Protein AF-A0A816C490-F1 (afdb_monomer_lite)

Sequence (136 aa):
LDVDGVVVEKEKAGVTLEKEVRKGIDPVLVEMIKGNVFRTRVYPMPVGGTRIVRIIYQDQAQMENDHFLFHIPIYFNTTLENLNISLICTHASNDCQPQFLSKVKFQQNFVNSNGRFCFESHQVNIKSSQDEQSIT

Organism: NCBI:txid392033

InterPro domains:
  IPR013694 VIT domain [PF08487] (3-57)
  IPR013694 VIT domain [PS51468] (1-59)

pLDDT: mean 70.56, std 12.15, range [32.22, 88.19]

Radius of gyration: 18.86 Å; chains: 1; bounding box: 44×34×52 Å

Secondary structure (DSSP, 8-state):
---PPPP--HHHHHHHHHHHHTTT----EEEEEETTEEEEE-----TT-----------PPEEETTEEEE------SS-EEEEEEEEEE--SS--S--EESS--SS---PEEETTEEEEEEEEEEEPP--------

Foldseek 3Di:
DDDDDDDDDPVVLVVVVVVVVVVVHFDWDWDDDDDPDIDTDTDDPDDVDDDDDDDDDDDDFDADPLATEDEDPDFDPAWDFKDKDKDKAADPVLPHYHDYPDPPPFDPDWDDDPRITIDIDIDGRHGGDPPDPDDD

Structure (mmCIF, N/CA/C/O backbone):
data_AF-A0A816C490-F1
#
_entry.id   AF-A0A816C490-F1
#
loop_
_atom_site.group_PDB
_atom_site.id
_atom_site.type_symbol
_atom_site.label_atom_id
_atom_site.label_alt_id
_atom_site.label_comp_id
_atom_site.label_asym_id
_atom_site.label_entity_id
_atom_site.label_seq_id
_atom_site.pdbx_PDB_ins_code
_atom_site.Cartn_x
_atom_site.Cartn_y
_atom_site.Cartn_z
_atom_site.occupancy
_atom_site.B_iso_or_equiv
_atom_site.auth_seq_id
_atom_site.auth_comp_id
_atom_site.auth_asym_id
_atom_site.auth_atom_id
_atom_site.pdbx_PDB_model_num
ATOM 1 N N . LEU A 1 1 ? 5.567 -10.902 15.691 1.00 36.62 1 LEU A N 1
ATOM 2 C CA . LEU A 1 1 ? 4.477 -11.872 15.895 1.00 36.62 1 LEU A CA 1
ATOM 3 C C . LEU A 1 1 ? 3.602 -11.770 14.664 1.00 36.62 1 LEU A C 1
ATOM 5 O O . LEU A 1 1 ? 2.815 -10.836 14.577 1.00 36.62 1 LEU A O 1
ATOM 9 N N . ASP A 1 2 ? 3.854 -12.634 13.684 1.00 45.59 2 ASP A N 1
ATOM 10 C CA . ASP A 1 2 ? 2.901 -12.854 12.599 1.00 45.59 2 ASP A CA 1
ATOM 11 C C . ASP A 1 2 ? 1.731 -13.636 13.202 1.00 45.59 2 ASP A C 1
ATOM 13 O O . ASP A 1 2 ? 1.939 -14.588 13.955 1.00 45.59 2 ASP A O 1
ATOM 17 N N . VAL A 1 3 ? 0.515 -13.146 12.988 1.00 51.41 3 VAL A N 1
ATOM 18 C CA . VAL A 1 3 ? -0.706 -13.775 13.493 1.00 51.41 3 VAL A CA 1
ATOM 19 C C . VAL A 1 3 ? -1.355 -14.469 12.305 1.00 51.41 3 VAL A C 1
ATOM 21 O O . VAL A 1 3 ? -1.768 -13.799 11.360 1.00 51.41 3 VAL A O 1
ATOM 24 N N . ASP A 1 4 ? -1.430 -15.797 12.346 1.00 46.34 4 ASP A N 1
ATOM 25 C CA . ASP A 1 4 ? -2.088 -16.586 11.305 1.00 46.34 4 ASP A CA 1
ATOM 26 C C . ASP A 1 4 ? -3.613 -16.415 11.402 1.00 46.34 4 ASP A C 1
ATOM 28 O O . ASP A 1 4 ? -4.231 -16.681 12.437 1.00 46.34 4 ASP A O 1
ATOM 32 N N . GLY A 1 5 ? -4.234 -15.929 10.324 1.00 55.50 5 GLY A N 1
ATOM 33 C CA . GLY A 1 5 ? -5.679 -15.710 10.248 1.00 55.50 5 GLY A CA 1
ATOM 34 C C . GLY A 1 5 ? -6.448 -17.000 9.954 1.00 55.50 5 GLY A C 1
ATOM 35 O O . GLY A 1 5 ? -6.077 -17.766 9.068 1.00 55.50 5 GLY A O 1
ATOM 36 N N . VAL A 1 6 ? -7.559 -17.230 10.661 1.00 56.44 6 VAL A N 1
ATOM 37 C CA . VAL A 1 6 ? -8.465 -18.366 10.417 1.00 56.44 6 VAL A CA 1
ATOM 38 C C . VAL A 1 6 ? -9.643 -17.910 9.556 1.00 56.44 6 VAL A C 1
ATOM 40 O O . VAL A 1 6 ? -10.360 -16.979 9.921 1.00 56.44 6 VAL A O 1
ATOM 43 N N . VAL A 1 7 ? -9.867 -18.580 8.422 1.00 56.12 7 VAL A N 1
ATOM 44 C CA . VAL A 1 7 ? -11.008 -18.302 7.535 1.00 56.12 7 VAL A CA 1
ATOM 45 C C . VAL A 1 7 ? -12.293 -18.834 8.168 1.00 56.12 7 VAL A C 1
ATOM 47 O O . VAL A 1 7 ? -12.386 -20.009 8.521 1.00 56.12 7 VAL A O 1
ATOM 50 N N . VAL A 1 8 ? -13.298 -17.971 8.301 1.00 62.72 8 VAL A N 1
ATOM 51 C CA . VAL A 1 8 ? -14.611 -18.309 8.866 1.00 62.72 8 VAL A CA 1
ATOM 52 C C . VAL A 1 8 ? -15.735 -17.663 8.053 1.00 62.72 8 VAL A C 1
ATOM 54 O O . VAL A 1 8 ? -15.544 -16.628 7.418 1.00 62.72 8 VAL A O 1
ATOM 57 N N . GLU A 1 9 ? -16.926 -18.264 8.085 1.00 61.31 9 GLU A N 1
ATOM 58 C CA . GLU A 1 9 ? -18.135 -17.694 7.479 1.00 61.31 9 GLU A CA 1
ATOM 59 C C . GLU A 1 9 ? -18.511 -16.349 8.120 1.00 61.31 9 GLU A C 1
ATOM 61 O O . GLU A 1 9 ? -18.313 -16.139 9.318 1.00 61.31 9 GLU A O 1
ATOM 66 N N . LYS A 1 10 ? -19.099 -15.443 7.331 1.00 63.50 10 LYS A N 1
ATOM 67 C CA . LYS A 1 10 ? -19.357 -14.040 7.700 1.00 63.50 10 LYS A CA 1
ATOM 68 C C . LYS A 1 10 ? -20.132 -13.853 9.011 1.00 63.50 10 LYS A C 1
ATOM 70 O O . LYS A 1 10 ? -19.752 -13.024 9.836 1.00 63.50 10 LYS A O 1
ATOM 75 N N . GLU A 1 11 ? -21.194 -14.625 9.228 1.00 63.53 11 GLU A N 1
ATOM 76 C CA . GLU A 1 11 ? -21.975 -14.555 10.474 1.00 63.53 11 GLU A CA 1
ATOM 77 C C . GLU A 1 11 ? -21.165 -15.061 11.676 1.00 63.53 11 GLU A C 1
ATOM 79 O O . GLU A 1 11 ? -21.169 -14.455 12.749 1.00 63.53 11 GLU A O 1
ATOM 84 N N . LYS A 1 12 ? -20.379 -16.123 11.476 1.00 60.16 12 LYS A N 1
ATOM 85 C CA . LYS A 1 12 ? -19.516 -16.718 12.502 1.00 60.16 12 LYS A CA 1
ATOM 86 C C . LYS A 1 12 ? -18.328 -15.814 12.856 1.00 60.16 12 LYS A C 1
ATOM 88 O O . LYS A 1 12 ? -17.944 -15.746 14.025 1.00 60.16 12 LYS A O 1
ATOM 93 N N . ALA A 1 13 ? -17.794 -15.078 11.879 1.00 59.44 13 ALA A N 1
ATOM 94 C CA . ALA A 1 13 ? -16.795 -14.024 12.064 1.00 59.44 13 ALA A CA 1
ATOM 95 C C . ALA A 1 13 ? -17.298 -12.913 12.992 1.00 59.44 13 ALA A C 1
ATOM 97 O O . ALA A 1 13 ? -16.600 -12.547 13.937 1.00 59.44 13 ALA A O 1
ATOM 98 N N . GLY A 1 14 ? -18.511 -12.404 12.748 1.00 63.62 14 GLY A N 1
ATOM 99 C CA . GLY A 1 14 ? -19.100 -11.326 13.547 1.00 63.62 14 GLY A CA 1
ATOM 100 C C . GLY A 1 14 ? -19.308 -11.721 15.009 1.00 63.62 14 GLY A C 1
ATOM 101 O O . GLY A 1 14 ? -18.862 -11.017 15.914 1.00 63.62 14 GLY A O 1
ATOM 102 N N . VAL A 1 15 ? -19.896 -12.897 15.246 1.00 65.62 15 VAL A N 1
ATOM 103 C CA . VAL A 1 15 ? -20.141 -13.404 16.609 1.00 65.62 15 VAL A CA 1
ATOM 104 C C . VAL A 1 15 ? -18.830 -13.675 17.357 1.00 65.62 15 VAL A C 1
ATOM 106 O O . VAL A 1 15 ? -18.726 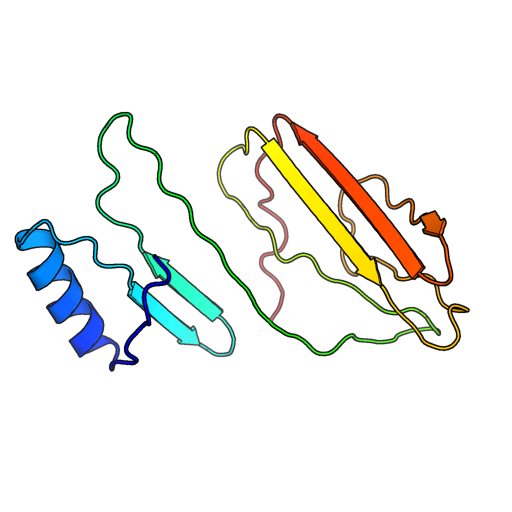-13.399 18.554 1.00 65.62 15 VAL A O 1
ATOM 109 N N . THR A 1 16 ? -17.806 -14.185 16.664 1.00 60.38 16 THR A N 1
ATOM 110 C CA . THR A 1 16 ? -16.482 -14.427 17.263 1.00 60.38 16 THR A CA 1
ATOM 111 C C . THR A 1 16 ? -15.772 -13.110 17.588 1.00 60.38 16 THR A C 1
ATOM 113 O O . THR A 1 16 ? -15.222 -12.979 18.680 1.00 60.38 16 THR A O 1
ATOM 116 N N . LEU A 1 17 ? -15.857 -12.105 16.707 1.00 62.69 17 LEU A N 1
ATOM 117 C CA . LEU A 1 17 ? -15.317 -10.760 16.934 1.00 62.69 17 LEU A CA 1
ATOM 118 C C . LEU A 1 17 ? -15.915 -10.125 18.193 1.00 62.69 17 LEU A C 1
ATOM 120 O O . LEU A 1 17 ? -15.175 -9.716 19.082 1.00 62.69 17 LEU A O 1
ATOM 124 N N . GLU A 1 18 ? -17.243 -10.070 18.305 1.00 65.88 18 GLU A N 1
ATOM 125 C CA . GLU A 1 18 ? -17.907 -9.468 19.470 1.00 65.88 18 GLU A CA 1
ATOM 126 C C . GLU A 1 18 ? -17.546 -10.183 20.776 1.00 65.88 18 GLU A C 1
ATOM 128 O O . GLU A 1 18 ? -17.365 -9.544 21.818 1.00 65.88 18 GLU A O 1
ATOM 133 N N . LYS A 1 19 ? -17.403 -11.513 20.719 1.00 65.25 19 LYS A N 1
ATOM 134 C CA . LYS A 1 19 ? -17.007 -12.325 21.868 1.00 65.25 19 LYS A CA 1
ATOM 135 C C . LYS A 1 19 ? -15.565 -12.051 22.296 1.00 65.25 19 LYS A C 1
ATOM 137 O O . LYS A 1 19 ? -15.332 -11.965 23.500 1.00 65.25 19 LYS A O 1
ATOM 142 N N . GLU A 1 20 ? -14.624 -11.897 21.364 1.00 63.22 20 GLU A N 1
ATOM 143 C CA . GLU A 1 20 ? -13.215 -11.640 21.701 1.00 63.22 20 GLU A CA 1
ATOM 144 C C . GLU A 1 20 ? -12.915 -10.177 22.042 1.00 63.22 20 GLU A C 1
ATOM 146 O O . GLU A 1 20 ? -12.153 -9.923 22.978 1.00 63.22 20 GLU A O 1
ATOM 151 N N . VAL A 1 21 ? -13.618 -9.217 21.428 1.00 62.84 21 VAL A N 1
ATOM 152 C CA . VAL A 1 21 ? -13.582 -7.803 21.848 1.00 62.84 21 VAL A CA 1
ATOM 153 C C . VAL A 1 21 ? -14.008 -7.666 23.313 1.00 62.84 21 VAL A C 1
ATOM 155 O O . VAL A 1 21 ? -13.351 -6.963 24.080 1.00 62.84 21 VAL A O 1
ATOM 158 N N . ARG A 1 22 ? -15.059 -8.384 23.745 1.00 65.00 22 ARG A N 1
ATOM 159 C CA . ARG A 1 22 ? -15.497 -8.396 25.156 1.00 65.00 22 ARG A CA 1
ATOM 160 C C . ARG A 1 22 ? -14.471 -9.003 26.114 1.00 65.00 22 ARG A C 1
ATOM 162 O O . ARG A 1 22 ? -14.524 -8.699 27.301 1.00 65.00 22 ARG A O 1
ATOM 169 N N . LYS A 1 23 ? -13.553 -9.840 25.626 1.00 66.75 23 LYS A N 1
ATOM 170 C CA . LYS A 1 23 ? -12.461 -10.414 26.429 1.00 66.75 23 LYS A CA 1
ATOM 171 C C . LYS A 1 23 ? -11.187 -9.563 26.415 1.00 66.75 23 LYS A C 1
ATOM 173 O O . LYS A 1 23 ? -10.229 -9.926 27.089 1.00 66.75 23 LYS A O 1
ATOM 178 N N . GLY A 1 24 ? -11.162 -8.451 25.673 1.00 54.88 24 GLY A N 1
ATOM 179 C CA . GLY A 1 24 ? -9.980 -7.593 25.545 1.00 54.88 24 GLY A CA 1
ATOM 180 C C . GLY A 1 24 ? -8.834 -8.231 24.751 1.00 54.88 24 GLY A C 1
ATOM 181 O O . GLY A 1 24 ? -7.702 -7.761 24.838 1.00 54.88 24 GLY A O 1
ATOM 182 N N . ILE A 1 25 ? -9.116 -9.298 23.997 1.00 56.25 25 ILE A N 1
ATOM 183 C CA . ILE A 1 25 ? -8.149 -9.992 23.140 1.00 56.25 25 ILE A CA 1
ATOM 184 C C . ILE A 1 25 ? -8.223 -9.344 21.756 1.00 56.25 25 ILE A C 1
ATOM 186 O O . ILE A 1 25 ? -9.316 -9.223 21.216 1.00 56.25 25 ILE A O 1
ATOM 190 N N . ASP A 1 26 ? -7.076 -8.912 21.221 1.00 54.06 26 ASP A N 1
ATOM 191 C CA . ASP A 1 26 ? -6.912 -8.201 19.940 1.00 54.06 26 ASP A CA 1
ATOM 192 C C . ASP A 1 26 ? -7.435 -9.043 18.760 1.00 54.06 26 ASP A C 1
ATOM 194 O O . ASP A 1 26 ? -6.743 -9.970 18.325 1.00 54.06 26 ASP A O 1
ATOM 198 N N . PRO A 1 27 ? -8.654 -8.799 18.244 1.00 56.78 27 PRO A N 1
ATOM 199 C CA . PRO A 1 27 ? -9.205 -9.618 17.192 1.00 56.78 27 PRO A CA 1
ATOM 200 C C . PRO A 1 27 ? -8.991 -8.892 15.865 1.00 56.78 27 PRO A C 1
ATOM 202 O O . PRO A 1 27 ? -9.786 -8.045 15.45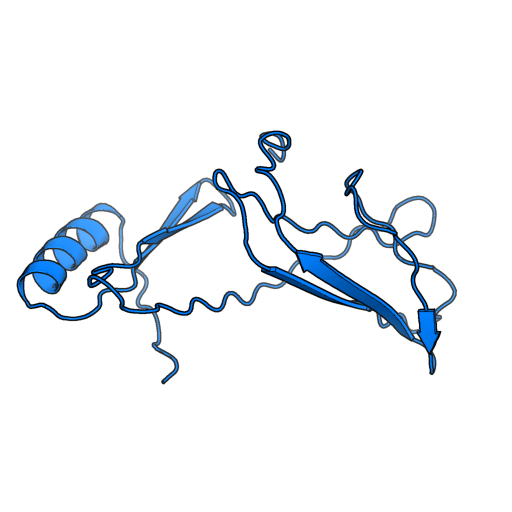2 1.00 56.78 27 PRO A O 1
ATOM 205 N N . VAL A 1 28 ? -7.907 -9.241 15.177 1.00 62.25 28 VAL A N 1
ATOM 206 C CA . VAL A 1 28 ? -7.748 -8.888 13.765 1.00 62.25 28 VAL A CA 1
ATOM 207 C C . VAL A 1 28 ? -8.696 -9.780 12.962 1.00 62.25 28 VAL A C 1
ATOM 209 O O . VAL A 1 28 ? -8.519 -10.994 12.906 1.00 62.25 28 VAL A O 1
ATOM 212 N N . LEU A 1 29 ? -9.720 -9.181 12.350 1.00 65.38 29 LEU A N 1
ATOM 213 C CA . LEU A 1 29 ? -10.659 -9.878 11.468 1.00 65.38 29 LEU A CA 1
ATOM 214 C C . LEU A 1 29 ? -10.500 -9.365 10.040 1.00 65.38 29 LEU A C 1
ATOM 216 O 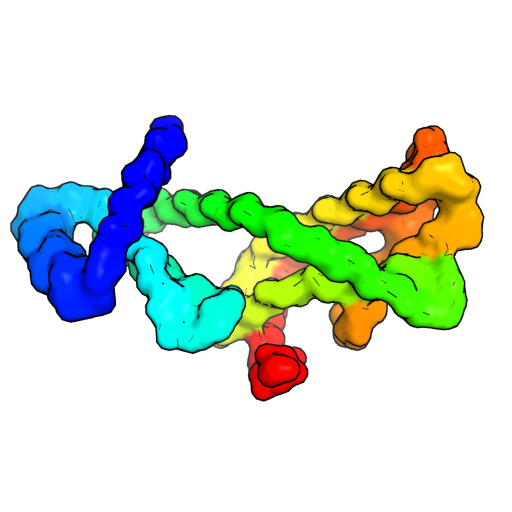O . LEU A 1 29 ? -10.696 -8.172 9.813 1.00 65.38 29 LEU A O 1
ATOM 220 N N . VAL A 1 30 ? -10.229 -10.268 9.096 1.00 63.53 30 VAL A N 1
ATOM 221 C CA . VAL A 1 30 ? -10.269 -10.005 7.649 1.00 63.53 30 VAL A CA 1
ATOM 222 C C . VAL A 1 30 ? -11.553 -10.617 7.078 1.00 63.53 30 VAL A C 1
ATOM 224 O O . VAL A 1 30 ? -11.765 -11.822 7.162 1.00 63.53 30 VAL A O 1
ATOM 227 N N . GLU A 1 31 ? -12.427 -9.788 6.515 1.00 64.81 31 GLU A N 1
ATOM 228 C CA . GLU A 1 31 ? -13.695 -10.171 5.887 1.00 64.81 31 GLU A CA 1
ATOM 229 C C . GLU A 1 31 ? -13.577 -10.010 4.363 1.00 64.81 31 GLU A C 1
ATOM 231 O O . GLU A 1 31 ? -13.280 -8.920 3.871 1.00 64.81 31 GLU A O 1
ATOM 236 N N . MET A 1 32 ? -13.833 -11.076 3.600 1.00 64.12 32 MET A N 1
ATOM 237 C CA . MET A 1 32 ? -14.021 -10.981 2.148 1.00 64.12 32 MET A CA 1
ATOM 238 C C . MET A 1 32 ? -15.452 -10.506 1.865 1.00 64.12 32 MET A C 1
ATOM 240 O O . MET A 1 32 ? -16.410 -11.125 2.329 1.00 64.12 32 MET A O 1
ATOM 244 N N . ILE A 1 33 ? -15.614 -9.407 1.124 1.00 65.62 33 ILE A N 1
ATOM 245 C CA . ILE A 1 33 ? -16.938 -8.807 0.883 1.00 65.62 33 ILE A CA 1
ATOM 246 C C . ILE A 1 33 ? -17.554 -9.325 -0.419 1.00 65.62 33 ILE A C 1
ATOM 248 O O . ILE A 1 33 ? -18.623 -9.931 -0.394 1.00 65.62 33 ILE A O 1
ATOM 252 N N . LYS A 1 34 ? -16.908 -9.039 -1.557 1.00 65.44 34 LYS A N 1
ATOM 253 C CA . LYS A 1 34 ? -17.333 -9.427 -2.912 1.00 65.44 34 LYS A CA 1
ATOM 254 C C . LYS A 1 34 ? -16.128 -9.328 -3.853 1.00 65.44 34 LYS A C 1
ATOM 256 O O . LYS A 1 34 ? -15.442 -8.311 -3.833 1.00 65.44 34 LYS A O 1
ATOM 261 N N . GLY A 1 35 ? -15.889 -10.348 -4.679 1.00 67.88 35 GLY A N 1
ATOM 262 C CA . GLY A 1 35 ? -14.710 -10.389 -5.557 1.00 67.88 35 GLY A CA 1
ATOM 263 C C . GLY A 1 35 ? -13.403 -10.302 -4.758 1.00 67.88 35 GLY A C 1
ATOM 264 O O . GLY A 1 35 ? -13.315 -10.877 -3.676 1.00 67.88 35 GLY A O 1
ATOM 265 N N . ASN A 1 36 ? -12.433 -9.523 -5.249 1.00 66.06 36 ASN A N 1
ATOM 266 C CA . ASN A 1 36 ? -11.121 -9.316 -4.611 1.00 66.06 36 ASN A CA 1
ATOM 267 C C . ASN A 1 36 ? -11.105 -8.170 -3.578 1.00 66.06 36 ASN A C 1
ATOM 269 O O . ASN A 1 36 ? -10.070 -7.549 -3.339 1.00 66.06 36 ASN A O 1
ATOM 273 N N . VAL A 1 37 ? -12.249 -7.867 -2.955 1.00 69.62 37 VAL A N 1
ATOM 274 C CA . VAL A 1 37 ? -12.345 -6.826 -1.922 1.00 69.62 37 VAL A CA 1
ATOM 275 C C . VAL A 1 37 ? -12.266 -7.448 -0.530 1.00 69.62 37 VAL A C 1
ATOM 277 O O . VAL A 1 37 ? -13.191 -8.136 -0.082 1.00 69.62 37 VAL A O 1
ATOM 280 N N . PHE A 1 38 ? -11.181 -7.129 0.175 1.00 74.06 38 PHE A N 1
ATOM 281 C CA . PHE A 1 38 ? -10.933 -7.521 1.561 1.00 74.06 38 PHE A CA 1
ATOM 282 C C . PHE A 1 38 ? -11.132 -6.328 2.497 1.00 74.06 38 PHE A C 1
ATOM 284 O O . PHE A 1 38 ? -10.709 -5.209 2.205 1.00 74.06 38 PHE A O 1
ATOM 291 N N . ARG A 1 39 ? -11.768 -6.558 3.645 1.00 73.50 39 ARG A N 1
ATOM 292 C CA . ARG A 1 39 ? -11.960 -5.550 4.691 1.00 73.50 39 ARG A CA 1
ATOM 293 C C . ARG A 1 39 ? -11.441 -6.075 6.013 1.00 73.50 39 ARG A C 1
ATOM 295 O O . ARG A 1 39 ? -11.950 -7.064 6.522 1.00 73.50 39 ARG A O 1
ATOM 302 N N . THR A 1 40 ? -10.514 -5.340 6.612 1.00 75.12 40 THR A N 1
ATOM 303 C CA . THR A 1 40 ? -10.001 -5.648 7.947 1.00 75.12 40 THR A CA 1
ATOM 304 C C . THR A 1 40 ? -10.532 -4.653 8.968 1.00 75.12 40 THR A C 1
ATOM 306 O O . THR A 1 40 ? -10.582 -3.453 8.700 1.00 75.12 40 THR A O 1
ATOM 309 N N . ARG A 1 41 ? -10.932 -5.136 10.147 1.00 74.81 41 ARG A N 1
ATOM 310 C CA . ARG A 1 41 ? -11.267 -4.292 11.306 1.00 74.81 41 ARG A CA 1
ATOM 311 C C . ARG A 1 41 ? -10.172 -4.448 12.361 1.00 74.81 41 ARG A C 1
ATOM 313 O O . ARG A 1 41 ? -9.859 -5.571 12.737 1.00 74.81 41 ARG A O 1
ATOM 320 N N . VAL A 1 42 ? -9.608 -3.333 12.828 1.00 75.25 42 VAL A N 1
ATOM 321 C CA . VAL A 1 42 ? -8.569 -3.305 13.871 1.00 75.25 42 VAL A CA 1
ATOM 322 C C . VAL A 1 42 ? -9.164 -2.691 15.133 1.00 75.25 42 VAL A C 1
ATOM 324 O O . VAL A 1 42 ? -9.540 -1.519 15.130 1.00 75.25 42 VAL A O 1
ATOM 327 N N . TYR A 1 43 ? -9.269 -3.483 16.199 1.00 68.56 43 TYR A N 1
ATOM 328 C CA . TYR A 1 43 ? -9.834 -3.063 17.481 1.00 68.56 43 TYR A CA 1
ATOM 329 C C . TYR A 1 43 ? -9.128 -3.761 18.655 1.00 68.56 43 TYR A C 1
ATOM 331 O O . TYR A 1 43 ? -8.675 -4.885 18.504 1.00 68.56 43 TYR A O 1
ATOM 339 N N . PRO A 1 44 ? -9.099 -3.151 19.851 1.00 71.50 44 PRO A N 1
ATOM 340 C CA . PRO A 1 44 ? -9.408 -1.751 20.116 1.00 71.50 44 PRO A CA 1
ATOM 341 C C . PRO A 1 44 ? -8.257 -0.832 19.668 1.00 71.50 44 PRO A C 1
ATOM 343 O O . PRO A 1 44 ? -7.092 -1.242 19.618 1.00 71.50 44 PRO A O 1
ATOM 346 N N . MET A 1 45 ? -8.594 0.427 19.384 1.00 78.38 45 MET A N 1
ATOM 347 C CA . MET A 1 45 ? -7.646 1.533 19.212 1.00 78.38 45 MET A CA 1
ATOM 348 C C . MET A 1 45 ? -7.545 2.285 20.551 1.00 78.38 45 MET A C 1
ATOM 350 O O . MET A 1 45 ? -8.357 3.179 20.795 1.00 78.38 45 MET A O 1
ATOM 354 N N . PRO A 1 46 ? -6.646 1.886 21.474 1.00 78.50 46 PRO A N 1
ATOM 355 C CA . PRO A 1 46 ? -6.512 2.560 22.760 1.00 78.50 46 PRO A CA 1
ATOM 356 C C . PRO A 1 46 ? -6.049 4.008 22.571 1.00 78.50 46 PRO A C 1
ATOM 358 O O . PRO A 1 46 ? -5.294 4.316 21.649 1.00 78.50 46 PRO A O 1
ATOM 361 N N . VAL A 1 47 ? -6.492 4.898 23.459 1.00 83.62 47 VAL A N 1
ATOM 362 C CA . VAL A 1 47 ? -6.105 6.315 23.437 1.00 83.62 47 VAL A CA 1
ATOM 363 C C . VAL A 1 47 ? -4.582 6.429 23.541 1.00 83.62 47 VAL A C 1
ATOM 365 O O . VAL A 1 47 ? -3.982 5.882 24.462 1.00 83.62 47 VAL A O 1
ATOM 368 N N . GLY A 1 48 ? -3.961 7.115 22.580 1.00 84.88 48 GLY A N 1
ATOM 369 C CA . GLY A 1 48 ? -2.504 7.271 22.505 1.00 84.88 48 GLY A CA 1
ATOM 370 C C . GLY A 1 48 ? -1.736 6.012 22.086 1.00 84.88 48 GLY A C 1
ATOM 371 O O . GLY A 1 48 ? -0.508 6.035 22.075 1.00 84.88 48 GLY A O 1
ATOM 372 N N . GLY A 1 49 ? -2.423 4.917 21.751 1.00 82.75 49 GLY A N 1
ATOM 373 C CA . GLY A 1 49 ? -1.784 3.703 21.257 1.00 82.75 49 GLY A CA 1
ATOM 374 C C . GLY A 1 49 ? -1.633 3.689 19.739 1.00 82.75 49 GLY A C 1
ATOM 375 O O . GLY A 1 49 ? -2.482 4.190 19.003 1.00 82.75 49 GLY A O 1
ATOM 376 N N . THR A 1 50 ? -0.568 3.045 19.272 1.00 83.19 50 THR A N 1
ATOM 377 C CA . THR A 1 50 ? -0.284 2.854 17.846 1.00 83.19 50 THR A CA 1
ATOM 378 C C . THR A 1 50 ? -0.618 1.428 17.433 1.00 83.19 50 THR A C 1
ATOM 380 O O . THR A 1 50 ? -0.264 0.471 18.124 1.00 83.19 50 THR A O 1
ATOM 383 N N . ARG A 1 51 ? -1.263 1.269 16.276 1.00 80.50 51 ARG A N 1
ATOM 384 C CA . ARG A 1 51 ? -1.460 -0.029 15.620 1.00 80.50 51 ARG A CA 1
ATOM 385 C C . ARG A 1 51 ? -0.756 -0.029 14.271 1.00 80.50 51 ARG A C 1
ATOM 387 O O . ARG A 1 51 ? -0.780 0.971 13.562 1.00 80.50 51 ARG A O 1
ATOM 394 N N . ILE A 1 52 ? -0.134 -1.154 13.932 1.00 82.62 52 ILE A N 1
ATOM 395 C CA . ILE A 1 52 ? 0.592 -1.343 12.675 1.00 82.62 52 ILE A CA 1
ATOM 396 C C . ILE A 1 52 ? -0.105 -2.457 11.904 1.00 82.62 52 ILE A C 1
ATOM 398 O O . ILE A 1 52 ? -0.305 -3.546 12.436 1.00 82.62 52 ILE A O 1
ATOM 402 N N . VAL A 1 53 ? -0.456 -2.180 10.651 1.00 79.88 53 VAL A N 1
ATOM 403 C CA . VAL A 1 53 ? -1.050 -3.154 9.732 1.00 79.88 53 VAL A CA 1
ATOM 404 C C . VAL A 1 53 ? -0.083 -3.367 8.576 1.00 79.88 53 VAL A C 1
ATOM 406 O O . VAL A 1 53 ? 0.380 -2.402 7.969 1.00 79.88 53 VAL A O 1
ATOM 409 N N . ARG A 1 54 ? 0.222 -4.630 8.268 1.00 82.50 54 ARG A N 1
ATOM 410 C CA . ARG A 1 54 ? 1.004 -5.025 7.093 1.00 82.50 54 ARG A CA 1
ATOM 411 C C . ARG A 1 54 ? 0.118 -5.853 6.173 1.00 82.50 54 ARG A C 1
ATOM 413 O O . ARG A 1 54 ? -0.493 -6.816 6.620 1.00 82.50 54 ARG A O 1
ATOM 420 N N . ILE A 1 55 ? 0.078 -5.480 4.900 1.00 76.56 55 ILE A N 1
ATOM 421 C CA . ILE A 1 55 ? -0.649 -6.202 3.856 1.00 76.56 55 ILE A CA 1
ATOM 422 C C . ILE A 1 55 ? 0.369 -6.591 2.790 1.00 76.56 55 ILE A C 1
ATOM 424 O O . ILE A 1 55 ? 1.131 -5.745 2.328 1.00 76.56 55 ILE A O 1
ATOM 428 N N . ILE A 1 56 ? 0.387 -7.870 2.429 1.00 80.31 56 ILE A N 1
ATOM 429 C CA . ILE A 1 56 ? 1.178 -8.405 1.322 1.00 80.31 56 ILE A CA 1
ATOM 430 C C . ILE A 1 56 ? 0.182 -9.076 0.385 1.00 80.31 56 ILE A C 1
ATOM 432 O O . ILE A 1 56 ? -0.601 -9.916 0.822 1.00 80.31 56 ILE A O 1
ATOM 436 N N . TYR A 1 57 ? 0.192 -8.685 -0.883 1.00 77.31 57 TYR A N 1
ATOM 437 C CA . TYR A 1 57 ? -0.635 -9.293 -1.916 1.00 77.31 57 TYR A CA 1
ATOM 438 C C . TYR A 1 57 ? 0.189 -9.484 -3.185 1.00 77.31 57 TYR A C 1
ATOM 440 O O . TYR A 1 57 ? 1.245 -8.872 -3.355 1.00 77.31 57 TYR A O 1
ATOM 448 N N . GLN A 1 58 ? -0.302 -10.355 -4.057 1.00 78.62 58 GLN A N 1
ATOM 449 C CA . GLN A 1 58 ? 0.273 -10.616 -5.365 1.00 78.62 58 GLN A CA 1
ATOM 450 C C . GLN A 1 58 ? -0.805 -10.381 -6.417 1.00 78.62 58 GLN A C 1
ATOM 452 O O . GLN A 1 58 ? -1.956 -10.765 -6.216 1.00 78.62 58 GLN A O 1
ATOM 457 N N . ASP A 1 59 ? -0.413 -9.771 -7.529 1.00 75.25 59 ASP A N 1
ATOM 458 C CA . ASP A 1 59 ? -1.269 -9.544 -8.688 1.00 75.25 59 ASP A CA 1
ATOM 459 C C . ASP A 1 59 ? -0.500 -9.862 -9.981 1.00 75.25 59 ASP A C 1
ATOM 461 O O . ASP A 1 59 ? 0.733 -9.978 -9.969 1.00 75.25 59 ASP A O 1
ATOM 465 N N . GLN A 1 60 ? -1.216 -10.038 -11.089 1.00 76.12 60 GLN A N 1
ATOM 466 C CA . GLN A 1 60 ? -0.627 -10.188 -12.416 1.00 76.12 60 GLN A CA 1
ATOM 467 C C . GLN A 1 60 ? -0.412 -8.812 -13.050 1.00 76.12 60 GLN A C 1
ATOM 469 O O . GLN A 1 60 ? -1.350 -8.037 -13.217 1.00 76.12 60 GLN A O 1
ATOM 474 N N . ALA A 1 61 ? 0.831 -8.516 -13.440 1.00 75.06 61 ALA A N 1
ATOM 475 C CA . ALA A 1 61 ? 1.146 -7.277 -14.140 1.00 75.06 61 ALA A CA 1
ATOM 476 C C . ALA A 1 61 ? 0.453 -7.243 -15.511 1.00 75.06 61 ALA A C 1
ATOM 478 O O . ALA A 1 61 ? 0.560 -8.190 -16.293 1.00 75.06 61 ALA A O 1
ATOM 479 N N . GLN A 1 62 ? -0.231 -6.139 -15.804 1.00 77.62 62 GLN A N 1
ATOM 480 C CA . GLN A 1 62 ? -0.831 -5.894 -17.114 1.00 77.62 62 GLN A CA 1
ATOM 481 C C . GLN A 1 62 ? 0.194 -5.237 -18.039 1.00 77.62 62 GLN A C 1
ATOM 483 O O . GLN A 1 62 ? 1.046 -4.476 -17.582 1.00 77.62 62 GLN A O 1
ATOM 488 N N . MET A 1 63 ? 0.115 -5.531 -19.336 1.00 76.88 63 MET A N 1
ATOM 489 C CA . MET A 1 63 ? 0.995 -4.952 -20.349 1.00 76.88 63 MET A CA 1
ATOM 490 C C . MET A 1 63 ? 0.160 -4.284 -21.439 1.00 76.88 63 MET A C 1
ATOM 492 O O . MET A 1 63 ? -0.740 -4.912 -21.995 1.00 76.88 63 MET A O 1
ATOM 496 N N . GLU A 1 64 ? 0.475 -3.032 -21.757 1.00 80.75 64 GLU A N 1
ATOM 497 C CA . GLU A 1 64 ? -0.167 -2.265 -22.827 1.00 80.75 64 GLU A CA 1
ATOM 498 C C . GLU A 1 64 ? 0.884 -1.418 -23.548 1.00 80.75 64 GLU A C 1
ATOM 500 O O . GLU A 1 64 ? 1.705 -0.781 -22.897 1.00 80.75 64 GLU A O 1
ATOM 505 N N . ASN A 1 65 ? 0.874 -1.410 -24.887 1.00 80.56 65 ASN A N 1
ATOM 506 C CA . ASN A 1 65 ? 1.832 -0.661 -25.717 1.00 80.56 65 ASN A CA 1
ATOM 507 C C . ASN A 1 65 ? 3.304 -0.866 -25.304 1.00 80.56 65 ASN A C 1
ATOM 509 O O . ASN A 1 65 ? 4.052 0.099 -25.199 1.00 80.56 65 ASN A O 1
ATOM 513 N N . ASP A 1 66 ? 3.699 -2.112 -25.025 1.00 77.56 66 ASP A N 1
ATOM 514 C CA . ASP A 1 66 ? 5.033 -2.468 -24.519 1.00 77.56 66 ASP A CA 1
ATOM 515 C C . ASP A 1 66 ? 5.413 -1.773 -23.200 1.00 77.56 66 ASP A C 1
ATOM 517 O O . ASP A 1 66 ? 6.592 -1.561 -22.929 1.00 77.56 66 ASP A O 1
ATOM 521 N N . HIS A 1 67 ? 4.427 -1.437 -22.361 1.00 74.50 67 HIS A N 1
ATOM 522 C CA . HIS A 1 67 ? 4.603 -0.926 -21.003 1.00 74.50 67 HIS A CA 1
ATOM 523 C C .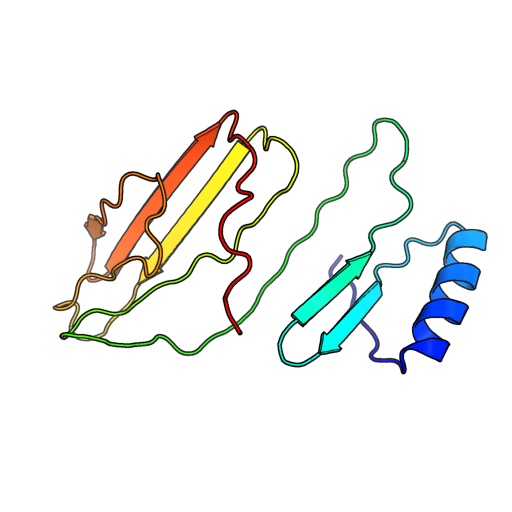 HIS A 1 67 ? 3.925 -1.825 -19.970 1.00 74.50 67 HIS A C 1
ATOM 525 O O . HIS A 1 67 ? 2.750 -2.161 -20.104 1.00 74.50 67 HIS A O 1
ATOM 531 N N . PHE A 1 68 ? 4.646 -2.178 -18.902 1.00 77.88 68 PHE A N 1
ATOM 532 C CA . PHE A 1 68 ? 4.024 -2.769 -17.718 1.00 77.88 68 PHE A CA 1
ATOM 533 C C . PHE A 1 68 ? 3.249 -1.698 -16.961 1.00 77.88 68 PHE A C 1
ATOM 535 O O . PHE A 1 68 ? 3.820 -0.691 -16.538 1.00 77.88 68 PHE A O 1
ATOM 542 N N . LEU A 1 69 ? 1.960 -1.938 -16.763 1.00 77.88 69 LEU A N 1
ATOM 543 C CA . LEU A 1 69 ? 1.082 -1.052 -16.023 1.00 77.88 69 LEU A CA 1
ATOM 544 C C . LEU A 1 69 ? 1.071 -1.449 -14.551 1.00 77.88 69 LEU A C 1
ATOM 546 O O . LEU A 1 69 ? 0.843 -2.608 -14.199 1.00 77.88 69 LEU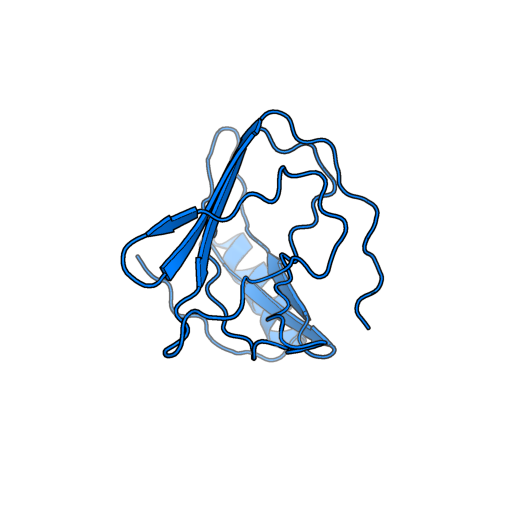 A O 1
ATOM 550 N N . PHE A 1 70 ? 1.305 -0.467 -13.689 1.00 77.88 70 PHE A N 1
ATOM 551 C CA . PHE A 1 70 ? 1.298 -0.639 -12.247 1.00 77.88 70 PHE A CA 1
ATOM 552 C C . PHE A 1 70 ? 0.187 0.192 -11.613 1.00 77.88 70 PHE A C 1
ATOM 554 O O . PHE A 1 70 ? 0.064 1.393 -11.864 1.00 77.88 70 PHE A O 1
ATOM 561 N N . HIS A 1 71 ? -0.603 -0.435 -10.747 1.00 73.88 71 HIS A N 1
ATOM 562 C CA . HIS A 1 71 ? -1.634 0.242 -9.971 1.00 73.88 71 HIS A CA 1
ATOM 563 C C . HIS A 1 71 ? -1.270 0.229 -8.488 1.00 73.88 71 HIS A C 1
ATOM 565 O O . HIS A 1 71 ? -0.881 -0.797 -7.937 1.00 73.88 71 HIS A O 1
ATOM 571 N N . ILE A 1 72 ? -1.379 1.390 -7.841 1.00 74.94 72 ILE A N 1
ATOM 572 C CA . ILE A 1 72 ? -1.257 1.521 -6.387 1.00 74.94 72 ILE A CA 1
ATOM 573 C C . ILE A 1 72 ? -2.658 1.819 -5.843 1.00 74.94 72 ILE A C 1
ATOM 575 O O . ILE A 1 72 ? -3.069 2.982 -5.870 1.00 74.94 72 ILE A O 1
ATOM 579 N N . PRO A 1 73 ? -3.388 0.817 -5.320 1.00 68.69 73 PRO A N 1
ATOM 580 C CA . PRO A 1 73 ? -4.746 0.991 -4.807 1.00 68.69 73 PRO A CA 1
ATOM 581 C C . PRO A 1 73 ? -4.740 1.596 -3.392 1.00 68.69 73 PRO A C 1
ATOM 583 O O . PRO A 1 73 ? -5.260 1.006 -2.445 1.00 68.69 73 PRO A O 1
ATOM 586 N N . ILE A 1 74 ? -4.102 2.754 -3.202 1.00 72.00 74 ILE A N 1
ATOM 587 C CA . ILE A 1 74 ? -4.061 3.430 -1.898 1.00 72.00 74 ILE A CA 1
ATOM 588 C C . ILE A 1 74 ? -5.099 4.551 -1.882 1.00 72.00 74 ILE A C 1
ATOM 590 O O . ILE A 1 74 ? -4.883 5.638 -2.418 1.00 72.00 74 ILE A O 1
ATOM 594 N N . TYR A 1 75 ? -6.211 4.282 -1.200 1.00 73.88 75 TYR A N 1
ATOM 595 C CA . TYR A 1 75 ? -7.299 5.232 -0.988 1.00 73.88 75 TYR A CA 1
ATOM 596 C C . TYR A 1 75 ? -7.468 5.510 0.498 1.00 73.88 75 TYR A C 1
ATOM 598 O O . TYR A 1 75 ? -7.477 4.598 1.324 1.00 73.88 75 TYR A O 1
ATOM 606 N N . PHE A 1 76 ? -7.614 6.783 0.842 1.00 76.88 76 PHE A N 1
ATOM 607 C CA . PHE A 1 76 ? -7.742 7.227 2.222 1.00 76.88 76 PHE A CA 1
ATOM 608 C C . PHE A 1 76 ? -8.692 8.416 2.297 1.00 76.88 76 PHE A C 1
ATOM 610 O O . PHE A 1 76 ? -8.614 9.374 1.525 1.00 76.88 76 PHE A O 1
ATOM 617 N N . ASN A 1 77 ? -9.610 8.331 3.255 1.00 75.50 77 ASN A N 1
ATOM 618 C CA . ASN A 1 77 ? -10.642 9.333 3.506 1.00 75.50 77 ASN A CA 1
ATOM 619 C C . ASN A 1 77 ? -10.186 10.429 4.486 1.00 75.50 77 ASN A C 1
ATOM 621 O O . ASN A 1 77 ? -10.867 11.443 4.617 1.00 75.50 77 ASN A O 1
ATOM 625 N N . THR A 1 78 ? -9.036 10.252 5.135 1.00 80.38 78 THR A N 1
ATOM 626 C CA . THR A 1 78 ? -8.412 11.206 6.061 1.00 80.38 78 THR A CA 1
ATOM 627 C C . THR A 1 78 ? -7.026 11.595 5.574 1.00 80.38 78 THR A C 1
ATOM 629 O O . THR A 1 78 ? -6.380 10.814 4.887 1.00 80.38 78 THR A O 1
ATOM 632 N N . THR A 1 79 ? -6.534 12.770 5.963 1.00 81.31 79 THR A N 1
ATOM 633 C CA . THR A 1 79 ? -5.153 13.176 5.670 1.00 81.31 79 THR A CA 1
ATOM 634 C C . THR A 1 79 ? -4.158 12.148 6.209 1.00 81.31 79 THR A C 1
ATOM 636 O O . THR A 1 79 ? -4.256 11.747 7.369 1.00 81.31 79 THR A O 1
ATOM 639 N N . LEU A 1 80 ? -3.200 11.743 5.377 1.00 83.56 80 LEU A N 1
ATOM 640 C CA . LEU A 1 80 ? -2.062 10.934 5.805 1.00 83.56 80 LEU A CA 1
ATOM 641 C C . LEU A 1 80 ? -0.894 11.850 6.159 1.00 83.56 80 LEU A C 1
ATOM 643 O O . LEU A 1 80 ? -0.500 12.699 5.359 1.00 83.56 80 LEU A O 1
ATOM 647 N N . GLU A 1 81 ? -0.320 11.656 7.344 1.00 87.44 81 GLU A N 1
ATOM 648 C CA . GLU A 1 81 ? 0.868 12.404 7.767 1.00 87.44 81 GLU A CA 1
ATOM 649 C C . GLU A 1 81 ? 2.072 12.072 6.888 1.00 87.44 81 GLU A C 1
ATOM 651 O O . GLU A 1 81 ? 2.754 12.982 6.427 1.00 87.44 81 GLU A O 1
ATOM 656 N N . ASN A 1 82 ? 2.294 10.781 6.619 1.00 88.00 82 ASN A N 1
ATOM 657 C CA . ASN A 1 82 ? 3.413 10.283 5.826 1.00 88.00 82 ASN A CA 1
ATOM 658 C C . ASN A 1 82 ? 2.968 9.120 4.926 1.00 88.00 82 ASN A C 1
ATOM 660 O O . ASN A 1 82 ? 2.234 8.235 5.372 1.00 88.00 82 A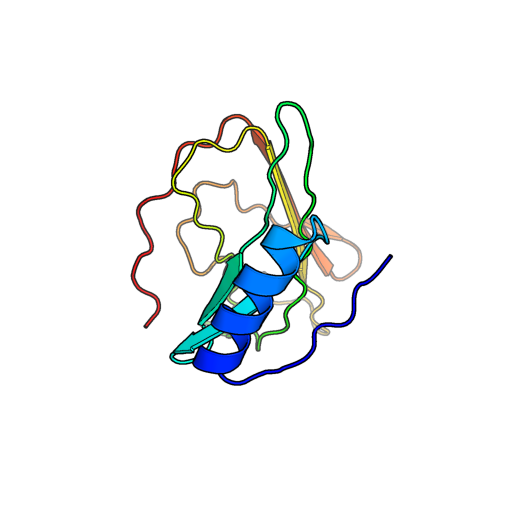SN A O 1
ATOM 664 N N . LEU A 1 83 ? 3.465 9.086 3.689 1.00 85.81 83 LEU A N 1
ATOM 665 C CA . LEU A 1 83 ? 3.352 7.947 2.777 1.00 85.81 83 LEU A CA 1
ATOM 666 C C . LEU A 1 83 ? 4.706 7.682 2.136 1.00 85.81 83 LEU A C 1
ATOM 668 O O . LEU A 1 83 ? 5.310 8.572 1.539 1.00 85.81 83 LEU A O 1
ATOM 672 N N . ASN A 1 84 ? 5.135 6.431 2.232 1.00 87.06 84 ASN A N 1
ATOM 673 C CA . ASN A 1 84 ? 6.332 5.935 1.581 1.00 87.06 84 ASN A CA 1
ATOM 674 C C . ASN A 1 84 ? 5.930 4.887 0.558 1.00 87.06 84 ASN A C 1
ATOM 676 O O . ASN A 1 84 ? 5.224 3.934 0.891 1.00 87.06 84 ASN A O 1
ATOM 680 N N . ILE A 1 85 ? 6.384 5.070 -0.674 1.00 85.06 85 ILE A N 1
ATOM 681 C CA . ILE A 1 85 ? 6.156 4.134 -1.767 1.00 85.06 85 ILE A CA 1
ATOM 682 C C . ILE A 1 85 ? 7.522 3.727 -2.297 1.00 85.06 85 ILE A C 1
ATOM 684 O O . ILE A 1 85 ? 8.333 4.585 -2.634 1.00 85.06 85 ILE A O 1
ATOM 688 N N . SER A 1 86 ? 7.756 2.423 -2.386 1.00 86.38 86 SER A N 1
ATOM 689 C CA . SER A 1 86 ? 8.911 1.849 -3.065 1.00 86.38 86 SER A CA 1
ATOM 690 C C . SER A 1 86 ? 8.405 0.805 -4.048 1.00 86.38 86 SER A C 1
ATOM 692 O O . SER A 1 86 ? 7.618 -0.068 -3.676 1.00 86.38 86 SER A O 1
ATOM 694 N N . LEU A 1 87 ? 8.818 0.926 -5.303 1.00 82.06 87 LEU A N 1
ATOM 695 C CA . LEU A 1 87 ? 8.514 -0.023 -6.362 1.00 82.06 87 LEU A CA 1
ATOM 696 C C . LEU A 1 87 ? 9.809 -0.476 -7.001 1.00 82.06 87 LEU A C 1
ATOM 698 O O . LEU A 1 87 ? 10.687 0.331 -7.309 1.00 82.06 87 LEU A O 1
ATOM 702 N N . ILE A 1 88 ? 9.885 -1.775 -7.247 1.00 83.88 88 ILE A N 1
ATOM 703 C CA . ILE A 1 88 ? 11.001 -2.398 -7.937 1.00 83.88 88 ILE A CA 1
ATOM 704 C C . ILE A 1 88 ? 10.400 -3.253 -9.042 1.00 83.88 88 ILE A C 1
ATOM 706 O O . ILE A 1 88 ? 9.662 -4.199 -8.772 1.00 83.88 88 ILE A O 1
ATOM 710 N N . CYS A 1 89 ? 10.716 -2.916 -10.285 1.00 78.75 89 CYS A N 1
ATOM 711 C CA . CYS A 1 89 ? 10.360 -3.710 -11.446 1.00 78.75 89 CYS A CA 1
ATOM 712 C C . CYS A 1 89 ? 11.607 -4.440 -11.947 1.00 78.75 89 CYS A C 1
ATOM 714 O O . CYS A 1 89 ? 12.643 -3.830 -12.225 1.00 78.75 89 CYS A O 1
ATOM 716 N N . THR A 1 90 ? 11.502 -5.763 -12.041 1.00 76.88 90 THR A N 1
ATOM 717 C CA . THR A 1 90 ? 12.552 -6.641 -12.553 1.00 76.88 90 THR A CA 1
ATOM 718 C C . THR A 1 90 ? 12.029 -7.330 -13.805 1.00 76.88 90 THR A C 1
ATOM 720 O O . THR A 1 90 ? 11.337 -8.343 -13.702 1.00 76.88 90 THR A O 1
ATOM 723 N N . HIS A 1 91 ? 12.330 -6.782 -14.983 1.00 69.62 91 HIS A N 1
ATOM 724 C CA . HIS A 1 91 ? 12.066 -7.465 -16.249 1.00 69.62 91 HIS A CA 1
ATOM 725 C C . HIS A 1 91 ? 13.372 -8.009 -16.827 1.00 69.62 91 HIS A C 1
ATOM 727 O O . HIS A 1 91 ? 14.389 -7.322 -16.804 1.00 69.62 91 HIS A O 1
ATOM 733 N N . ALA A 1 92 ? 13.345 -9.233 -17.362 1.00 62.69 92 ALA A N 1
ATOM 734 C CA . ALA A 1 92 ? 14.545 -9.913 -17.857 1.00 62.69 92 ALA A CA 1
ATOM 735 C C . ALA A 1 92 ? 15.233 -9.153 -19.001 1.00 62.69 92 ALA A C 1
ATOM 737 O O . ALA A 1 92 ? 16.456 -9.174 -19.096 1.00 62.69 92 ALA A O 1
ATOM 738 N N . SER A 1 93 ? 14.452 -8.476 -19.847 1.00 65.12 93 SER A N 1
ATOM 739 C CA . SER A 1 93 ? 14.985 -7.693 -20.963 1.00 65.12 93 SER A CA 1
ATOM 740 C C . SER A 1 93 ? 15.246 -6.230 -20.592 1.00 65.12 93 SER A C 1
ATOM 742 O O . SER A 1 93 ? 16.095 -5.586 -21.182 1.00 65.12 93 SER A O 1
ATOM 744 N N . ASN A 1 94 ? 14.568 -5.719 -19.556 1.00 64.12 94 ASN A N 1
ATOM 745 C CA . ASN A 1 94 ? 14.728 -4.358 -19.040 1.00 64.12 94 ASN A CA 1
ATOM 746 C C . ASN A 1 94 ? 14.532 -3.223 -20.077 1.00 64.12 94 ASN A C 1
ATOM 748 O O . ASN A 1 94 ? 14.919 -2.081 -19.831 1.00 64.12 94 ASN A O 1
ATOM 752 N N . ASP A 1 95 ? 13.890 -3.534 -21.206 1.00 67.69 95 ASP A N 1
ATOM 753 C CA . ASP A 1 95 ? 13.662 -2.609 -22.329 1.00 67.69 95 ASP A CA 1
ATOM 754 C C . ASP A 1 95 ? 12.377 -1.781 -22.180 1.00 67.69 95 ASP A C 1
ATOM 756 O O . ASP A 1 95 ? 12.128 -0.844 -22.932 1.00 67.69 95 ASP A O 1
ATOM 760 N N . CYS A 1 96 ? 11.547 -2.139 -21.203 1.00 70.44 96 CYS A N 1
ATOM 761 C CA . CYS A 1 96 ? 10.224 -1.584 -20.983 1.00 70.44 96 CYS A CA 1
ATOM 762 C C . CYS A 1 96 ? 10.187 -0.883 -19.620 1.00 70.44 96 CYS A C 1
ATOM 764 O O . CYS A 1 96 ? 10.275 -1.527 -18.571 1.00 70.44 96 CYS A O 1
ATOM 766 N N . GLN A 1 97 ? 10.053 0.446 -19.633 1.00 74.31 97 GLN A N 1
ATOM 767 C CA . GLN A 1 97 ? 9.844 1.216 -18.412 1.00 74.31 97 GLN A CA 1
ATOM 768 C C . GLN A 1 97 ? 8.397 1.021 -17.925 1.00 74.31 97 GLN A C 1
ATOM 770 O O . GLN A 1 97 ? 7.469 1.203 -18.723 1.00 74.31 97 GLN A O 1
ATOM 775 N N . PRO A 1 98 ? 8.181 0.690 -16.637 1.00 79.31 98 PRO A N 1
ATOM 776 C CA . PRO A 1 98 ? 6.843 0.600 -16.070 1.00 79.31 98 PRO A CA 1
ATOM 777 C C . PRO A 1 98 ? 6.149 1.966 -16.059 1.00 79.31 98 PRO A C 1
ATOM 779 O O . PRO A 1 98 ? 6.787 3.012 -15.908 1.00 79.31 98 PRO A O 1
ATOM 782 N N . GLN A 1 99 ? 4.828 1.944 -16.185 1.00 79.56 99 GLN A N 1
ATOM 783 C CA . GLN A 1 99 ? 3.972 3.123 -16.140 1.00 79.56 99 GLN A CA 1
ATOM 784 C C . GLN A 1 99 ? 2.899 2.951 -15.071 1.00 79.56 99 GLN A C 1
ATOM 786 O O . GLN A 1 99 ? 2.421 1.848 -14.817 1.00 79.56 99 GLN A O 1
ATOM 791 N N . PHE A 1 100 ? 2.506 4.048 -14.431 1.00 77.50 100 PHE A N 1
ATOM 792 C CA . PHE A 1 100 ? 1.377 4.020 -13.511 1.00 77.50 100 PHE A CA 1
ATOM 793 C C . PHE A 1 100 ? 0.059 4.033 -14.286 1.00 77.50 100 PHE A C 1
ATOM 795 O O . PHE A 1 100 ? -0.134 4.876 -15.159 1.00 77.50 100 PHE A O 1
ATOM 802 N N . LEU A 1 101 ? -0.856 3.123 -13.936 1.00 70.25 101 LEU A N 1
ATOM 803 C CA . LEU A 1 101 ? -2.195 3.034 -14.529 1.00 70.25 101 LEU A CA 1
ATOM 804 C C . LEU A 1 101 ? -3.031 4.287 -14.214 1.00 70.25 101 LEU A C 1
ATOM 806 O O . LEU A 1 101 ? -3.813 4.759 -15.036 1.00 70.25 101 LEU A O 1
ATOM 810 N N . SER A 1 102 ? -2.865 4.835 -13.008 1.00 63.72 102 SER A N 1
ATOM 811 C CA . SER A 1 102 ? -3.568 6.034 -12.568 1.00 63.72 102 SER A CA 1
ATOM 812 C C . SER A 1 102 ? -2.761 7.301 -12.833 1.00 63.72 102 SER A C 1
ATOM 814 O O . SER A 1 102 ? -1.527 7.316 -12.820 1.00 63.72 102 SER A O 1
ATOM 816 N N . LYS A 1 103 ? -3.467 8.428 -12.992 1.00 60.19 103 LYS A N 1
ATOM 817 C CA . LYS A 1 103 ? -2.874 9.773 -12.900 1.00 60.19 103 LYS A CA 1
ATOM 818 C C . LYS A 1 103 ? -2.533 10.079 -11.440 1.00 60.19 103 LYS A C 1
ATOM 820 O O . LYS A 1 103 ? -3.089 10.994 -10.832 1.00 60.19 103 LYS A O 1
ATOM 825 N N . VAL A 1 104 ? -1.636 9.294 -10.855 1.00 59.12 104 VAL A N 1
ATOM 826 C CA . VAL A 1 104 ? -1.113 9.563 -9.519 1.00 59.12 104 VAL A CA 1
ATOM 827 C C . VAL A 1 104 ? -0.402 10.911 -9.541 1.00 59.12 104 VAL A C 1
ATOM 829 O O . VAL A 1 104 ? 0.389 11.202 -10.438 1.00 59.12 104 VAL A O 1
ATOM 832 N N . LYS A 1 105 ? -0.663 11.741 -8.526 1.00 59.06 105 LYS A N 1
ATOM 833 C CA . LYS A 1 105 ? -0.076 13.087 -8.379 1.00 59.06 105 LYS A CA 1
ATOM 834 C C . LYS A 1 105 ? 1.401 13.063 -7.949 1.00 59.06 105 LYS A C 1
ATOM 836 O O . LYS A 1 105 ? 1.915 14.057 -7.443 1.00 59.06 105 LYS A O 1
ATOM 841 N N . PHE A 1 106 ? 2.071 11.925 -8.084 1.00 66.31 106 PHE A N 1
ATOM 842 C CA . PHE A 1 106 ? 3.454 11.727 -7.666 1.00 66.31 106 PHE A CA 1
ATOM 843 C C . PHE A 1 106 ? 4.382 11.931 -8.870 1.00 66.31 106 PHE A C 1
ATOM 845 O O . PHE A 1 106 ? 3.990 11.652 -9.999 1.00 66.31 106 PHE A O 1
ATOM 852 N N . GLN A 1 107 ? 5.605 12.430 -8.657 1.00 62.31 107 GLN A N 1
ATOM 853 C CA . GLN A 1 107 ? 6.605 12.537 -9.729 1.00 62.31 107 GLN A CA 1
ATOM 854 C C . GLN A 1 107 ? 7.037 11.139 -10.173 1.00 62.31 107 GLN A C 1
ATOM 856 O O . GLN A 1 107 ? 7.688 10.445 -9.407 1.00 62.31 107 GLN A O 1
ATOM 861 N N . GLN A 1 108 ? 6.703 10.731 -11.396 1.00 66.75 108 GLN A N 1
ATOM 862 C CA . GLN A 1 108 ? 6.801 9.340 -11.866 1.00 66.75 108 GLN A CA 1
ATOM 863 C C . GLN A 1 108 ? 8.174 8.994 -12.468 1.00 66.75 108 GLN A C 1
ATOM 865 O O . GLN A 1 108 ? 8.270 8.408 -13.545 1.00 66.75 108 GLN A O 1
ATOM 870 N N . ASN A 1 109 ? 9.255 9.379 -11.791 1.00 72.06 109 ASN A N 1
ATOM 871 C CA . ASN A 1 109 ? 10.604 9.164 -12.308 1.00 72.06 109 ASN A CA 1
ATOM 872 C C . ASN A 1 109 ? 11.127 7.797 -11.861 1.00 72.06 109 ASN A C 1
ATOM 874 O O . ASN A 1 109 ? 11.486 7.617 -10.699 1.00 72.06 109 ASN A O 1
ATOM 878 N N . PHE A 1 110 ? 11.191 6.844 -12.789 1.00 75.81 110 PHE A N 1
ATOM 879 C CA . PHE A 1 110 ? 11.884 5.580 -12.556 1.00 75.81 110 PHE A CA 1
ATOM 880 C C . PHE A 1 110 ? 13.376 5.742 -12.842 1.00 75.81 110 PHE A C 1
ATOM 882 O O . PHE A 1 110 ? 13.768 6.316 -13.859 1.00 75.81 110 PHE A O 1
ATOM 889 N N . VAL A 1 111 ? 14.209 5.205 -11.956 1.00 81.25 111 VAL A N 1
ATOM 890 C CA . VAL A 1 111 ? 15.661 5.149 -12.136 1.00 81.25 111 VAL A CA 1
ATOM 891 C C . VAL A 1 111 ? 16.036 3.735 -12.559 1.00 81.25 111 VAL A C 1
ATOM 893 O O . VAL A 1 111 ? 15.698 2.772 -11.870 1.00 81.25 111 VAL A O 1
ATOM 896 N N . ASN A 1 112 ? 16.736 3.605 -13.687 1.00 78.25 112 ASN A N 1
ATOM 897 C CA . ASN A 1 112 ? 17.321 2.331 -14.094 1.00 78.25 112 ASN A CA 1
ATOM 898 C C . ASN A 1 112 ? 18.645 2.125 -13.348 1.00 78.25 112 ASN A C 1
ATOM 900 O O . ASN A 1 112 ? 19.580 2.910 -13.507 1.00 78.25 112 ASN A O 1
ATOM 904 N N . SER A 1 113 ? 18.716 1.084 -12.523 1.00 75.31 113 SER A N 1
ATOM 905 C CA . SER A 1 113 ? 19.924 0.705 -11.793 1.00 75.31 113 SER A CA 1
ATOM 906 C C . SER A 1 113 ? 20.089 -0.810 -11.826 1.00 75.31 113 SER A C 1
ATOM 908 O O . SER A 1 113 ? 19.207 -1.547 -11.388 1.00 75.31 113 SER A O 1
ATOM 910 N N . ASN A 1 114 ? 21.226 -1.283 -12.347 1.00 76.06 114 ASN A N 1
ATOM 911 C CA . ASN A 1 114 ? 21.594 -2.704 -12.395 1.00 76.06 114 ASN A CA 1
ATOM 912 C C . ASN A 1 114 ? 20.535 -3.624 -13.029 1.00 76.06 114 ASN A C 1
ATOM 914 O O . ASN A 1 114 ? 20.272 -4.711 -12.513 1.00 76.06 114 ASN A O 1
ATOM 918 N N . GLY A 1 115 ? 19.908 -3.208 -14.131 1.00 76.00 115 GLY A N 1
ATOM 919 C CA . GLY A 1 115 ? 18.922 -4.066 -14.792 1.00 76.00 115 GLY A CA 1
ATOM 920 C C . GLY A 1 115 ? 17.547 -4.062 -14.109 1.00 76.00 115 GLY A C 1
ATOM 921 O O . GLY A 1 115 ? 16.807 -5.035 -14.224 1.00 76.00 115 GLY A O 1
ATOM 922 N N . ARG A 1 116 ? 17.233 -3.018 -13.330 1.00 81.88 116 ARG A N 1
ATOM 923 C CA . ARG A 1 116 ? 15.958 -2.866 -12.616 1.00 81.88 116 ARG A CA 1
ATOM 924 C C . ARG A 1 116 ? 15.464 -1.436 -12.721 1.00 81.88 116 ARG A C 1
ATOM 926 O O . ARG A 1 116 ? 16.267 -0.506 -12.646 1.00 81.88 116 ARG A O 1
ATOM 933 N N . PHE A 1 117 ? 14.151 -1.266 -12.817 1.00 83.88 117 PHE A N 1
ATOM 934 C CA . PHE A 1 117 ? 13.524 0.041 -12.657 1.00 83.88 117 PHE A CA 1
ATOM 935 C C . PHE A 1 117 ? 13.061 0.205 -11.216 1.00 83.88 117 PHE A C 1
ATOM 937 O O . PHE A 1 117 ? 12.211 -0.549 -10.739 1.00 83.88 117 PHE A O 1
ATOM 944 N N . CYS A 1 118 ? 13.619 1.198 -10.533 1.00 84.62 118 CYS A N 1
ATOM 945 C CA . CYS A 1 118 ? 13.256 1.535 -9.165 1.00 84.62 118 CYS A CA 1
ATOM 946 C C . CYS A 1 118 ? 12.490 2.855 -9.139 1.00 84.62 118 CYS A C 1
ATOM 948 O O . CYS A 1 118 ? 12.846 3.805 -9.839 1.00 84.62 118 CYS A O 1
ATOM 950 N N . PHE A 1 119 ? 11.467 2.920 -8.297 1.00 84.88 119 PHE A N 1
ATOM 951 C CA . PHE A 1 119 ? 10.757 4.147 -7.972 1.00 84.88 119 PHE A CA 1
ATOM 952 C C . PHE A 1 119 ? 10.637 4.259 -6.461 1.00 84.88 119 PHE A C 1
ATOM 954 O O . PHE A 1 119 ? 10.197 3.322 -5.796 1.00 84.88 119 PHE A O 1
ATOM 961 N N . GLU A 1 120 ? 11.005 5.417 -5.930 1.00 87.62 120 GLU A N 1
ATOM 962 C CA . GLU A 1 120 ? 10.847 5.739 -4.520 1.00 87.62 120 GLU A CA 1
ATOM 963 C C . GLU A 1 120 ? 10.172 7.099 -4.383 1.00 87.62 120 GLU A C 1
ATOM 965 O O . GLU A 1 120 ? 10.509 8.058 -5.080 1.00 87.62 120 GLU A O 1
ATOM 970 N N . SER A 1 121 ? 9.202 7.185 -3.476 1.00 84.25 121 SER A N 1
ATOM 971 C CA . SER A 1 121 ? 8.514 8.429 -3.163 1.00 84.25 121 SER A CA 1
ATOM 972 C C . SER A 1 121 ? 8.266 8.539 -1.668 1.00 84.25 121 SER A C 1
ATOM 974 O O . SER A 1 121 ? 7.708 7.629 -1.055 1.00 84.25 121 SER A O 1
ATOM 976 N N . HIS A 1 122 ? 8.660 9.681 -1.107 1.00 88.19 122 HIS A N 1
ATOM 977 C CA . HIS A 1 122 ? 8.364 10.079 0.261 1.00 88.19 122 HIS A CA 1
ATOM 978 C C . HIS A 1 122 ? 7.462 11.310 0.223 1.00 88.19 122 HIS A C 1
ATOM 980 O O . HIS A 1 122 ? 7.843 12.360 -0.305 1.00 88.19 122 HIS A O 1
ATOM 986 N N . GLN A 1 123 ? 6.268 11.190 0.789 1.00 83.50 123 GLN A N 1
ATOM 987 C CA . GLN A 1 123 ? 5.267 12.246 0.790 1.00 83.50 123 GLN A CA 1
ATOM 988 C C . GLN A 1 123 ? 4.770 12.539 2.195 1.00 83.50 123 GLN A C 1
ATOM 990 O O . GLN A 1 123 ? 4.615 11.632 3.009 1.00 83.50 123 GLN A O 1
ATOM 995 N N . VAL A 1 124 ? 4.482 13.814 2.447 1.00 88.00 124 VAL A N 1
ATOM 996 C CA . VAL A 1 124 ? 3.996 14.304 3.737 1.00 88.00 124 VAL A CA 1
ATOM 997 C C . VAL A 1 124 ? 2.697 15.078 3.561 1.00 88.00 124 VAL A C 1
ATOM 999 O O . VAL A 1 124 ? 2.506 15.742 2.540 1.00 88.00 124 VAL A O 1
ATOM 1002 N N . ASN A 1 125 ? 1.826 15.033 4.569 1.00 85.12 125 ASN A N 1
ATOM 1003 C CA . ASN A 1 125 ? 0.572 15.798 4.624 1.00 85.12 125 ASN A CA 1
ATOM 1004 C C . ASN A 1 125 ? -0.325 15.608 3.389 1.00 85.12 125 ASN A C 1
ATOM 1006 O O . ASN A 1 125 ? -0.810 16.568 2.778 1.00 85.12 125 ASN A O 1
ATOM 1010 N N . ILE A 1 126 ? -0.544 14.355 3.007 1.00 79.94 126 ILE A N 1
ATOM 1011 C CA . ILE A 1 126 ? -1.270 14.011 1.788 1.00 79.94 126 ILE A CA 1
ATOM 1012 C C . ILE A 1 126 ? -2.760 14.119 2.066 1.00 79.94 126 ILE A C 1
ATOM 1014 O O . ILE A 1 126 ? -3.308 13.421 2.919 1.00 79.94 126 ILE A O 1
ATOM 1018 N N . LYS A 1 127 ? -3.418 15.020 1.337 1.00 78.62 127 LYS A N 1
ATOM 1019 C CA . LYS A 1 127 ? -4.865 15.234 1.427 1.00 78.62 127 LYS A CA 1
ATOM 1020 C C . LYS A 1 127 ? -5.618 14.023 0.889 1.00 78.62 127 LYS A C 1
ATOM 1022 O O . LYS A 1 127 ? -5.122 13.357 -0.016 1.00 78.62 127 LYS A O 1
ATOM 1027 N N . SER A 1 128 ? -6.814 13.786 1.424 1.00 70.31 128 SER A N 1
ATOM 1028 C CA . SER A 1 128 ? -7.662 12.654 1.050 1.00 70.31 128 SER A CA 1
ATOM 1029 C C . SER A 1 128 ? -7.796 12.497 -0.467 1.00 70.31 128 SER A C 1
ATOM 1031 O O . SER A 1 128 ? -8.036 13.457 -1.203 1.00 70.31 128 SER A O 1
ATOM 1033 N N . SER A 1 129 ? -7.644 11.256 -0.919 1.00 63.66 129 SER A N 1
ATOM 1034 C CA . SER A 1 129 ? -7.929 10.851 -2.291 1.00 63.66 129 SER A CA 1
ATOM 1035 C C . SER A 1 129 ? -9.351 10.295 -2.311 1.00 63.66 129 SER A C 1
ATOM 1037 O O . SER A 1 129 ? -9.572 9.145 -1.935 1.00 63.66 129 SER A O 1
ATOM 1039 N N . GLN A 1 130 ? -10.335 11.141 -2.636 1.00 53.44 130 GLN A N 1
ATOM 1040 C CA . GLN A 1 130 ? -11.734 10.710 -2.793 1.00 53.44 130 GLN A CA 1
ATOM 1041 C C . GLN A 1 130 ? -12.021 10.116 -4.183 1.00 53.44 130 GLN A C 1
ATOM 1043 O O . GLN A 1 130 ? -13.029 9.434 -4.352 1.00 53.44 130 GLN A O 1
ATOM 1048 N N . ASP A 1 131 ? -11.116 10.306 -5.145 1.00 47.09 131 ASP A N 1
ATOM 1049 C CA . ASP A 1 131 ? -11.331 9.957 -6.547 1.00 47.09 131 ASP A CA 1
ATOM 1050 C C . ASP A 1 131 ? -10.517 8.729 -6.954 1.00 47.09 131 ASP A C 1
ATOM 1052 O O . ASP A 1 131 ? -9.413 8.853 -7.473 1.00 47.09 131 ASP A O 1
ATOM 1056 N N . GLU A 1 132 ? -11.081 7.546 -6.705 1.00 47.28 132 GLU A N 1
ATOM 1057 C CA . GLU A 1 132 ? -10.963 6.361 -7.576 1.00 47.28 132 GLU A CA 1
ATOM 1058 C C . GLU A 1 132 ? -11.933 5.264 -7.084 1.00 47.28 132 GLU A C 1
ATOM 1060 O O . GLU A 1 132 ? -11.596 4.101 -6.879 1.00 47.28 132 GLU A O 1
ATOM 1065 N N . GLN A 1 133 ? -13.203 5.635 -6.881 1.00 40.09 133 GLN A N 1
ATOM 1066 C CA . GLN A 1 133 ? -14.288 4.674 -6.647 1.00 40.09 133 GLN A CA 1
ATOM 1067 C C . GLN A 1 133 ? -14.730 3.978 -7.946 1.00 40.09 133 GLN A C 1
ATOM 1069 O O . GLN A 1 133 ? -15.921 3.884 -8.204 1.00 40.09 133 GLN A O 1
ATOM 1074 N N . SER A 1 134 ? -13.807 3.511 -8.788 1.00 34.88 134 SER A N 1
ATOM 1075 C CA . SER A 1 134 ? -14.180 2.827 -10.034 1.00 34.88 134 SER A CA 1
ATOM 1076 C C . SER A 1 134 ? -13.082 1.885 -10.517 1.00 34.88 134 SER A C 1
ATOM 1078 O O . SER A 1 134 ? -12.527 2.078 -11.592 1.00 34.88 134 SER A O 1
ATOM 1080 N N . ILE A 1 135 ? -12.775 0.843 -9.750 1.00 34.34 135 ILE A N 1
ATOM 1081 C CA . ILE A 1 135 ? -12.230 -0.382 -10.345 1.00 34.34 135 ILE A CA 1
ATOM 1082 C C . ILE A 1 135 ? -13.248 -1.469 -10.018 1.00 34.34 135 ILE A C 1
ATOM 1084 O O . ILE A 1 135 ? -13.264 -2.026 -8.921 1.00 34.34 135 ILE A O 1
ATOM 1088 N N . THR A 1 136 ? -14.212 -1.605 -10.931 1.00 32.22 136 THR A N 1
ATOM 1089 C CA . THR A 1 136 ? -15.143 -2.739 -10.999 1.00 32.22 136 THR A CA 1
ATOM 1090 C C . THR A 1 136 ? -14.503 -3.830 -11.832 1.00 32.22 136 THR A C 1
ATOM 1092 O O . THR A 1 136 ? -13.905 -3.464 -12.867 1.00 32.22 136 THR A O 1
#